Protein AF-A0A933VH91-F1 (afdb_monomer_lite)

Sequence (65 aa):
MDRKLLGEYLLDERSITQQQLERALQTQAMQNPAANPPLIGTILVEMGALNHDELKRVLDRQQQD

Radius of gyration: 11.72 Å; chains: 1; bounding box: 31×22×26 Å

Foldseek 3Di:
DDQDDLVVLCVVVVLADPVLLVVLVVVQVVQDPVPDGDDSLVSCCVVVSHPPVRSVVSVVVSVVD

Structure (mmCIF, N/CA/C/O backbone):
data_AF-A0A933VH91-F1
#
_entry.id   AF-A0A933VH91-F1
#
loop_
_atom_site.group_PDB
_atom_site.id
_atom_site.type_symbol
_atom_site.label_atom_id
_atom_site.label_alt_id
_atom_site.label_comp_id
_atom_site.label_asym_id
_atom_site.label_entity_id
_atom_site.label_seq_id
_atom_site.pdbx_PDB_ins_code
_atom_site.Cartn_x
_atom_site.Cartn_y
_atom_site.Cartn_z
_atom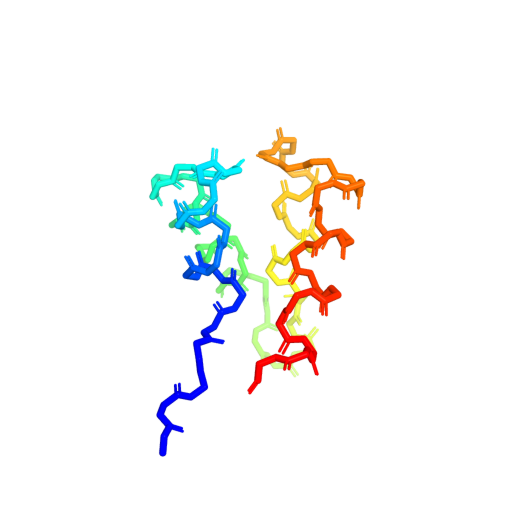_site.occupancy
_atom_site.B_iso_or_equiv
_atom_site.auth_seq_id
_atom_site.auth_comp_id
_atom_site.auth_asym_id
_atom_site.auth_atom_id
_atom_site.pdbx_PDB_model_num
ATOM 1 N N . MET A 1 1 ? -16.554 -3.735 -14.162 1.00 46.28 1 MET A N 1
ATOM 2 C CA . MET A 1 1 ? -16.514 -3.398 -12.729 1.00 46.28 1 MET A CA 1
ATOM 3 C C . MET A 1 1 ? -15.055 -3.191 -12.403 1.00 46.28 1 MET A C 1
ATOM 5 O O . MET A 1 1 ? -14.274 -4.103 -12.646 1.00 46.28 1 MET A O 1
ATOM 9 N N . ASP A 1 2 ? -14.677 -1.973 -12.033 1.00 58.94 2 ASP A N 1
ATOM 10 C CA . ASP A 1 2 ? -13.285 -1.627 -11.759 1.00 58.94 2 ASP A CA 1
ATOM 11 C C . ASP A 1 2 ? -12.804 -2.399 -10.528 1.00 58.94 2 ASP A C 1
ATOM 13 O O . ASP A 1 2 ? -13.340 -2.243 -9.432 1.00 58.94 2 ASP A O 1
ATOM 17 N N . ARG A 1 3 ? -11.829 -3.293 -10.720 1.00 73.56 3 ARG A N 1
ATOM 18 C CA . ARG A 1 3 ? -11.192 -4.019 -9.621 1.00 73.56 3 ARG A CA 1
ATOM 19 C C . ARG A 1 3 ? -10.332 -3.022 -8.852 1.00 73.56 3 ARG A C 1
ATOM 21 O O . ARG A 1 3 ? -9.302 -2.596 -9.373 1.00 73.56 3 ARG A O 1
ATOM 28 N N . LYS A 1 4 ? -10.742 -2.671 -7.632 1.00 82.38 4 LYS A N 1
ATOM 29 C CA . LYS A 1 4 ? -9.951 -1.811 -6.743 1.00 82.38 4 LYS A CA 1
ATOM 30 C C . LYS A 1 4 ? -8.545 -2.382 -6.535 1.00 82.38 4 LYS A C 1
ATOM 32 O O . LYS A 1 4 ? -8.353 -3.589 -6.325 1.00 82.38 4 LYS A O 1
ATOM 37 N N . LEU A 1 5 ? -7.551 -1.505 -6.588 1.00 89.50 5 LEU A N 1
ATOM 38 C CA . LEU A 1 5 ? -6.159 -1.835 -6.314 1.00 89.50 5 LEU A CA 1
ATOM 39 C C . LEU A 1 5 ? -5.941 -2.024 -4.811 1.00 89.50 5 LEU A C 1
ATOM 41 O O . LEU A 1 5 ? -6.658 -1.466 -3.984 1.00 89.50 5 LEU A O 1
ATOM 45 N N . LEU A 1 6 ? -4.894 -2.769 -4.443 1.00 89.75 6 LEU A N 1
ATOM 46 C CA . LEU A 1 6 ? -4.559 -3.021 -3.035 1.00 89.75 6 LEU A CA 1
ATOM 47 C C . LEU A 1 6 ? -4.387 -1.711 -2.245 1.00 89.75 6 LEU A C 1
ATOM 49 O O . LEU A 1 6 ? -4.857 -1.598 -1.118 1.00 89.75 6 LEU A O 1
ATOM 53 N N . GLY A 1 7 ? -3.756 -0.706 -2.861 1.00 90.94 7 GLY A N 1
ATOM 54 C CA . GLY A 1 7 ? -3.564 0.610 -2.250 1.00 90.94 7 GLY A CA 1
ATOM 55 C C . GLY A 1 7 ? -4.874 1.321 -1.904 1.00 90.94 7 GLY A C 1
ATOM 56 O O . GLY A 1 7 ? -4.931 2.000 -0.887 1.00 90.94 7 GLY A O 1
ATOM 57 N N . GLU A 1 8 ? -5.935 1.131 -2.691 1.00 91.25 8 GLU A N 1
ATOM 58 C CA . GLU A 1 8 ? -7.243 1.743 -2.424 1.00 91.25 8 GLU A CA 1
ATOM 59 C C . GLU A 1 8 ? -7.916 1.097 -1.214 1.00 91.25 8 GLU A C 1
ATOM 61 O O . GLU A 1 8 ? -8.375 1.807 -0.324 1.00 91.25 8 GLU A O 1
ATOM 66 N N . TYR A 1 9 ? -7.888 -0.236 -1.113 1.00 92.12 9 TYR A N 1
ATOM 67 C CA . TYR A 1 9 ? -8.400 -0.926 0.073 1.00 92.12 9 TYR A CA 1
ATOM 68 C C . TYR A 1 9 ? -7.639 -0.533 1.346 1.00 92.12 9 TYR A C 1
ATOM 70 O O . TYR A 1 9 ? -8.248 -0.309 2.389 1.00 92.12 9 TYR A O 1
ATOM 78 N N . LEU A 1 10 ? -6.311 -0.405 1.263 1.00 92.19 10 LEU A N 1
ATOM 79 C CA . LEU A 1 10 ? -5.483 -0.009 2.405 1.00 92.19 10 LEU A CA 1
ATOM 80 C C . LEU A 1 10 ? -5.785 1.421 2.886 1.00 92.19 10 LEU A C 1
ATOM 82 O O . LEU A 1 10 ? -5.688 1.691 4.087 1.00 92.19 10 LEU A O 1
ATOM 86 N N . LEU A 1 11 ? -6.157 2.324 1.973 1.00 93.62 11 LEU A N 1
ATOM 87 C CA . LEU A 1 11 ? -6.605 3.678 2.307 1.00 93.62 11 LEU A CA 1
ATOM 88 C C . LEU A 1 11 ? -8.025 3.683 2.885 1.00 93.62 11 LEU A C 1
ATOM 90 O O . LEU A 1 11 ? -8.260 4.342 3.899 1.00 93.62 11 LEU A O 1
ATOM 94 N N . ASP A 1 12 ? -8.946 2.927 2.283 1.00 92.25 12 ASP A N 1
ATOM 95 C CA . ASP A 1 12 ? -10.336 2.809 2.737 1.00 92.25 12 ASP A CA 1
ATOM 96 C C . ASP A 1 12 ? -10.409 2.268 4.176 1.00 92.25 12 ASP A C 1
ATOM 98 O O . ASP A 1 12 ? -11.157 2.788 5.008 1.00 92.25 12 ASP A O 1
ATOM 102 N N . GLU A 1 13 ? -9.579 1.274 4.508 1.00 89.62 13 GLU A N 1
ATOM 103 C CA . GLU A 1 13 ? -9.480 0.704 5.859 1.00 89.62 13 GLU A CA 1
ATOM 104 C C . GLU A 1 13 ? -8.591 1.523 6.810 1.00 89.62 13 GLU A C 1
ATOM 106 O O . GLU A 1 13 ? -8.402 1.138 7.964 1.00 89.62 13 GLU A O 1
ATOM 111 N N . ARG A 1 14 ? -8.044 2.662 6.355 1.00 91.25 14 ARG A N 1
ATOM 112 C CA . ARG A 1 14 ? -7.115 3.525 7.110 1.00 91.25 14 ARG A CA 1
ATOM 113 C C . ARG A 1 14 ? -5.899 2.782 7.676 1.00 91.25 14 ARG A C 1
ATOM 115 O O . ARG A 1 14 ? -5.318 3.223 8.665 1.00 91.25 14 ARG A O 1
ATOM 122 N N . SER A 1 15 ? -5.516 1.667 7.053 1.00 92.06 15 SER A N 1
ATOM 123 C CA . SER A 1 15 ? -4.323 0.903 7.439 1.00 92.06 15 SER A CA 1
ATOM 124 C C . SER A 1 15 ? -3.046 1.631 7.026 1.00 92.06 15 SER A C 1
ATOM 126 O O . SER A 1 15 ? -2.018 1.494 7.675 1.00 92.06 15 SER A O 1
ATOM 128 N N . ILE A 1 16 ? -3.126 2.449 5.973 1.00 94.56 16 ILE A N 1
ATOM 129 C CA . ILE A 1 16 ? -2.067 3.370 5.562 1.00 94.56 16 ILE A CA 1
ATOM 130 C C . ILE A 1 16 ? -2.652 4.756 5.291 1.00 94.56 16 ILE A C 1
ATOM 132 O O . ILE A 1 16 ? -3.848 4.930 5.061 1.00 94.56 16 ILE A O 1
ATOM 136 N N . THR A 1 17 ? -1.782 5.756 5.265 1.00 95.81 17 THR A N 1
ATOM 137 C CA . THR A 1 17 ? -2.085 7.107 4.785 1.00 95.81 17 THR A CA 1
ATOM 138 C C . THR A 1 17 ? -1.736 7.253 3.307 1.00 95.81 17 THR A C 1
ATOM 140 O O . THR A 1 17 ? -0.884 6.534 2.780 1.00 95.81 17 THR A O 1
ATOM 143 N N . GLN A 1 18 ? -2.330 8.249 2.647 1.00 94.75 18 GLN A N 1
ATOM 144 C CA . GLN A 1 18 ? -2.009 8.565 1.252 1.00 94.75 18 GLN A CA 1
ATOM 145 C C . GLN A 1 18 ? -0.512 8.843 1.061 1.00 94.75 18 GLN A C 1
ATOM 147 O O . GLN A 1 18 ? 0.108 8.271 0.173 1.00 94.75 18 GLN A O 1
ATOM 152 N N . GLN A 1 19 ? 0.098 9.584 1.989 1.00 95.88 19 GLN A N 1
ATOM 153 C CA . GLN A 1 19 ? 1.533 9.868 1.974 1.00 95.88 19 GLN A CA 1
ATOM 154 C C . GLN A 1 19 ? 2.400 8.600 2.088 1.00 95.88 19 GLN A C 1
ATOM 156 O O . GLN A 1 19 ? 3.473 8.521 1.490 1.00 95.88 19 GLN A O 1
ATOM 161 N N . GLN A 1 20 ? 1.979 7.604 2.876 1.00 95.38 20 GLN A N 1
ATOM 162 C CA . GLN A 1 20 ? 2.692 6.324 2.972 1.00 95.38 20 GLN A CA 1
ATOM 163 C C . GLN A 1 20 ? 2.574 5.524 1.674 1.00 95.38 20 GLN A C 1
ATOM 165 O O . GLN A 1 20 ? 3.576 4.972 1.219 1.00 95.38 20 GLN A O 1
ATOM 170 N N . LEU A 1 21 ? 1.389 5.512 1.056 1.00 95.19 21 LEU A N 1
ATOM 171 C CA . LEU A 1 21 ? 1.178 4.869 -0.238 1.00 95.19 21 LEU A CA 1
ATOM 172 C C . LEU A 1 21 ? 2.034 5.514 -1.334 1.00 95.19 21 LEU A C 1
ATOM 174 O O . LEU A 1 21 ? 2.708 4.810 -2.079 1.00 95.19 21 LEU A O 1
ATOM 178 N N . GLU A 1 22 ? 2.057 6.845 -1.404 1.00 95.00 22 GLU A N 1
ATOM 179 C CA . GLU A 1 22 ? 2.862 7.585 -2.380 1.00 95.00 22 GLU A CA 1
ATOM 180 C C . GLU A 1 22 ? 4.355 7.290 -2.230 1.00 95.00 22 GLU A C 1
ATOM 182 O O . GLU A 1 22 ? 5.035 7.029 -3.221 1.00 95.00 22 GLU A O 1
ATOM 187 N N . ARG A 1 23 ? 4.869 7.261 -0.995 1.00 94.56 23 ARG A N 1
ATOM 188 C CA . ARG A 1 23 ? 6.271 6.901 -0.741 1.00 94.56 23 ARG A CA 1
ATOM 189 C C . ARG A 1 23 ? 6.579 5.470 -1.169 1.00 94.56 23 ARG A C 1
ATOM 191 O O . ARG A 1 23 ? 7.600 5.248 -1.809 1.00 94.56 23 ARG A O 1
ATOM 198 N N . ALA A 1 24 ? 5.697 4.518 -0.870 1.00 93.56 24 ALA A N 1
ATOM 199 C CA . ALA A 1 24 ? 5.886 3.134 -1.290 1.00 93.56 24 ALA A CA 1
ATOM 200 C C . ALA A 1 24 ? 5.881 2.994 -2.823 1.00 93.56 24 ALA A C 1
ATOM 202 O O . ALA A 1 24 ? 6.706 2.268 -3.374 1.00 93.56 24 ALA A O 1
ATOM 203 N N . LEU A 1 25 ? 5.010 3.731 -3.523 1.00 92.06 25 LEU A N 1
ATOM 204 C CA . LEU A 1 25 ? 4.967 3.766 -4.989 1.00 92.06 25 LEU A CA 1
ATOM 205 C C . LEU A 1 25 ? 6.235 4.387 -5.584 1.00 92.06 25 LEU A C 1
ATOM 207 O O . LEU A 1 25 ? 6.759 3.885 -6.576 1.00 92.06 25 LEU A O 1
ATOM 211 N N . GLN A 1 26 ? 6.763 5.445 -4.966 1.00 93.06 26 GLN A N 1
ATOM 212 C CA . GLN A 1 26 ? 8.050 6.025 -5.355 1.00 93.06 26 GLN A CA 1
ATOM 213 C C . GLN A 1 26 ? 9.187 5.015 -5.180 1.00 93.06 26 GLN A C 1
ATOM 215 O O . GLN A 1 26 ? 9.977 4.827 -6.103 1.00 93.06 26 GLN A O 1
ATOM 220 N N . THR A 1 27 ? 9.246 4.316 -4.044 1.00 91.44 27 THR A N 1
ATOM 221 C CA . THR A 1 27 ? 10.231 3.252 -3.807 1.00 91.44 27 THR A CA 1
ATOM 222 C C . THR A 1 27 ? 10.106 2.132 -4.839 1.00 91.44 27 THR A C 1
ATOM 224 O O . THR A 1 27 ? 11.117 1.725 -5.409 1.00 91.44 27 THR A O 1
ATOM 227 N N . GLN A 1 28 ? 8.882 1.698 -5.152 1.00 89.50 28 GLN A N 1
ATOM 228 C CA . GLN A 1 28 ? 8.618 0.690 -6.180 1.00 89.50 28 GLN A CA 1
ATOM 229 C C . GLN A 1 28 ? 9.113 1.141 -7.559 1.00 89.50 28 GLN A C 1
ATOM 231 O O . GLN A 1 28 ? 9.766 0.375 -8.258 1.00 89.50 28 GLN A O 1
ATOM 236 N N . ALA A 1 29 ? 8.838 2.390 -7.943 1.00 87.88 29 ALA A N 1
ATOM 237 C CA . ALA A 1 29 ? 9.252 2.948 -9.228 1.00 87.88 29 ALA A CA 1
ATOM 238 C C . ALA A 1 29 ? 10.777 3.118 -9.337 1.00 87.88 29 ALA A C 1
ATOM 240 O O . ALA A 1 29 ? 11.342 2.978 -10.422 1.00 87.88 29 ALA A O 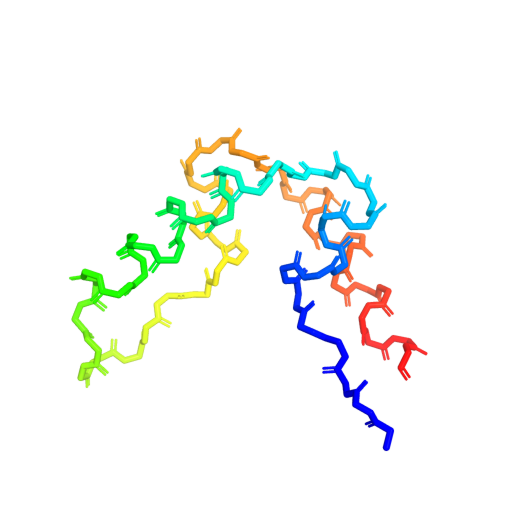1
ATOM 241 N N . MET A 1 30 ? 11.452 3.403 -8.219 1.00 86.81 30 MET A N 1
ATOM 242 C CA . MET A 1 30 ? 12.915 3.460 -8.148 1.00 86.81 30 MET A CA 1
ATOM 243 C C . MET A 1 30 ? 13.561 2.069 -8.227 1.00 86.81 30 MET A C 1
ATOM 245 O O . MET A 1 30 ? 14.706 1.945 -8.667 1.00 86.81 30 MET A O 1
ATOM 249 N N . GLN A 1 31 ? 12.850 1.017 -7.816 1.00 78.44 31 GLN A N 1
ATOM 250 C CA . GLN A 1 31 ? 13.321 -0.361 -7.885 1.00 78.44 31 GLN A CA 1
ATOM 251 C C . GLN A 1 31 ? 13.118 -0.918 -9.300 1.00 78.44 31 GLN A C 1
ATOM 253 O O . GLN A 1 31 ? 12.064 -1.420 -9.664 1.00 78.44 31 GLN A O 1
ATOM 258 N N . ASN A 1 32 ? 14.180 -0.765 -10.095 1.00 62.97 32 ASN A N 1
ATOM 259 C CA . ASN A 1 32 ? 14.447 -1.335 -11.418 1.00 62.97 32 ASN A CA 1
ATOM 260 C C . ASN A 1 32 ? 13.240 -2.005 -12.134 1.00 62.97 32 ASN A C 1
ATOM 262 O O . ASN A 1 32 ? 13.070 -3.223 -12.049 1.00 62.97 32 ASN A O 1
ATOM 266 N N . PRO A 1 33 ? 12.435 -1.254 -12.908 1.00 62.38 33 PRO A N 1
ATOM 267 C CA . PRO A 1 33 ? 11.205 -1.759 -13.534 1.00 62.38 33 PRO A CA 1
ATOM 268 C C . PRO A 1 33 ? 11.414 -2.876 -14.574 1.00 62.38 33 PRO A C 1
ATOM 270 O O . PRO A 1 33 ? 10.451 -3.517 -14.988 1.00 62.38 33 PRO A O 1
ATOM 273 N N . ALA A 1 34 ? 12.657 -3.134 -14.998 1.00 66.88 34 ALA A N 1
ATOM 274 C CA . ALA A 1 34 ? 13.002 -4.211 -15.928 1.00 66.88 34 ALA A CA 1
ATOM 275 C C . ALA A 1 34 ? 13.103 -5.600 -15.263 1.00 66.88 34 ALA A C 1
ATOM 277 O O . ALA A 1 34 ? 13.145 -6.611 -15.963 1.00 66.88 34 ALA A O 1
ATOM 278 N N . ALA A 1 35 ? 13.140 -5.665 -13.929 1.00 61.88 35 ALA A N 1
ATOM 279 C CA . ALA A 1 35 ? 13.249 -6.900 -13.166 1.00 61.88 35 ALA A CA 1
ATOM 280 C C . ALA A 1 35 ? 12.130 -6.941 -12.125 1.00 61.88 35 ALA A C 1
ATOM 282 O O . ALA A 1 35 ? 12.221 -6.260 -11.114 1.00 61.88 35 ALA A O 1
ATOM 283 N N . ASN A 1 36 ? 11.080 -7.715 -12.418 1.00 74.06 36 ASN A N 1
ATOM 284 C CA . ASN A 1 36 ? 9.975 -8.094 -11.528 1.00 74.06 36 ASN A CA 1
ATOM 285 C C . ASN A 1 36 ? 9.797 -7.170 -10.297 1.00 74.06 36 ASN A C 1
ATOM 287 O O . ASN A 1 36 ? 10.320 -7.494 -9.224 1.00 74.06 36 ASN A O 1
ATOM 291 N N . PRO A 1 37 ? 9.133 -6.007 -10.453 1.00 75.31 37 PRO A N 1
ATOM 292 C CA . PRO A 1 37 ? 9.092 -4.996 -9.409 1.00 75.31 37 PRO A CA 1
ATOM 293 C C . PRO A 1 37 ? 8.470 -5.567 -8.126 1.00 75.31 37 PRO A C 1
ATOM 295 O O . PRO A 1 37 ? 7.504 -6.336 -8.194 1.00 75.31 37 PRO A O 1
ATOM 298 N N . PRO A 1 38 ? 9.001 -5.203 -6.949 1.00 83.56 38 PRO A N 1
ATOM 299 C CA . PRO A 1 38 ? 8.489 -5.700 -5.680 1.00 83.56 38 PRO A CA 1
ATOM 300 C C . PRO A 1 38 ? 7.032 -5.287 -5.472 1.00 83.56 38 PRO A C 1
ATOM 302 O O . PRO A 1 3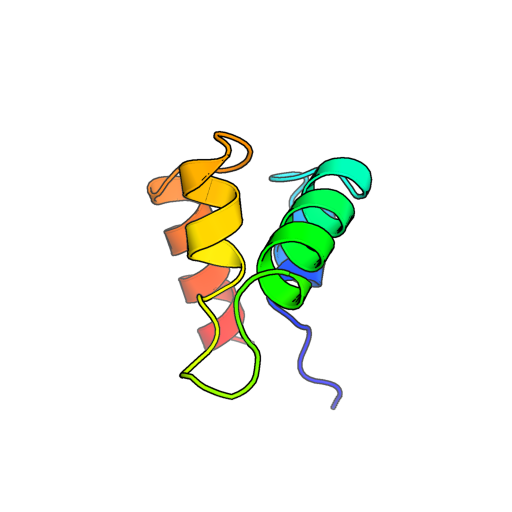8 ? 6.582 -4.234 -5.927 1.00 83.56 38 PRO A O 1
ATOM 305 N N . LEU A 1 39 ? 6.272 -6.135 -4.780 1.00 90.00 39 LEU A N 1
ATOM 306 C CA . LEU A 1 39 ? 4.859 -5.892 -4.511 1.00 90.00 39 LEU A CA 1
ATOM 307 C C . LEU A 1 39 ? 4.697 -4.706 -3.554 1.00 90.00 39 LEU A C 1
ATOM 309 O O . LEU A 1 39 ? 5.394 -4.614 -2.546 1.00 90.00 39 LEU A O 1
ATOM 313 N N . ILE A 1 40 ? 3.715 -3.840 -3.822 1.00 91.19 40 ILE A N 1
ATOM 314 C CA . ILE A 1 40 ? 3.489 -2.634 -3.010 1.00 91.19 40 ILE A CA 1
ATOM 315 C C . ILE A 1 40 ? 3.222 -2.963 -1.535 1.0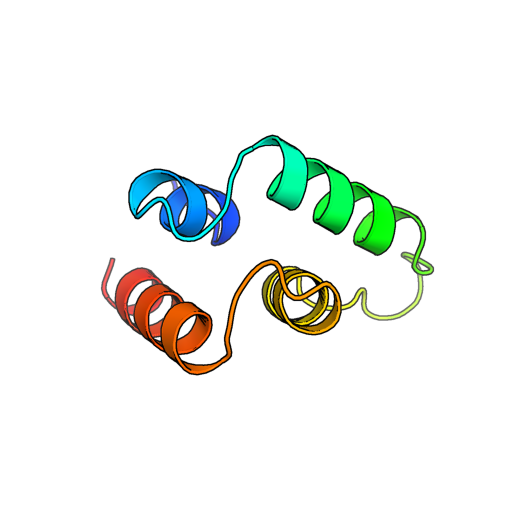0 91.19 40 ILE A C 1
ATOM 317 O O . ILE A 1 40 ? 3.699 -2.263 -0.649 1.00 91.19 40 ILE A O 1
ATOM 321 N N . GLY A 1 41 ? 2.520 -4.072 -1.266 1.00 92.69 41 GLY A N 1
ATOM 322 C CA . GLY A 1 41 ? 2.274 -4.554 0.093 1.00 92.69 41 GLY A CA 1
ATOM 323 C C . GLY A 1 41 ? 3.564 -4.916 0.830 1.00 92.69 41 GLY A C 1
ATOM 324 O O . GLY A 1 41 ? 3.708 -4.580 1.999 1.00 92.69 41 GLY A O 1
ATOM 325 N N . THR A 1 42 ? 4.530 -5.529 0.140 1.00 92.31 42 THR A N 1
ATOM 326 C CA . THR A 1 42 ? 5.844 -5.854 0.712 1.00 92.31 42 THR A CA 1
ATOM 327 C C . THR A 1 42 ? 6.606 -4.586 1.074 1.00 92.31 42 THR A C 1
ATOM 329 O O . THR A 1 42 ? 7.083 -4.469 2.196 1.00 92.31 42 THR A O 1
ATOM 332 N N . ILE A 1 43 ? 6.636 -3.600 0.175 1.00 93.69 43 ILE A N 1
ATOM 333 C CA . ILE A 1 43 ? 7.313 -2.318 0.415 1.00 93.69 43 ILE A CA 1
ATOM 334 C C . ILE A 1 43 ? 6.685 -1.586 1.608 1.00 93.69 43 ILE A C 1
ATOM 336 O O . ILE A 1 43 ? 7.396 -1.090 2.478 1.00 93.69 43 ILE A O 1
ATOM 340 N N . LEU A 1 44 ? 5.352 -1.547 1.694 1.00 94.56 44 LEU A N 1
ATOM 341 C CA . LEU A 1 44 ? 4.645 -0.923 2.817 1.00 94.56 44 LEU A CA 1
ATOM 342 C C . LEU A 1 44 ? 4.990 -1.579 4.159 1.00 94.56 44 LEU A C 1
ATOM 344 O O . LEU A 1 44 ? 5.120 -0.884 5.168 1.00 94.56 44 LEU A O 1
ATOM 348 N N . VAL A 1 45 ? 5.175 -2.898 4.161 1.00 95.06 45 VAL A N 1
ATOM 349 C CA . VAL A 1 45 ? 5.596 -3.652 5.342 1.00 95.06 45 VAL A CA 1
ATOM 350 C C . VAL A 1 45 ? 7.056 -3.388 5.702 1.00 95.06 45 VAL A C 1
ATOM 352 O O . VAL A 1 45 ? 7.357 -3.113 6.863 1.00 95.06 45 VAL A O 1
ATOM 355 N N . GLU A 1 46 ? 7.960 -3.400 4.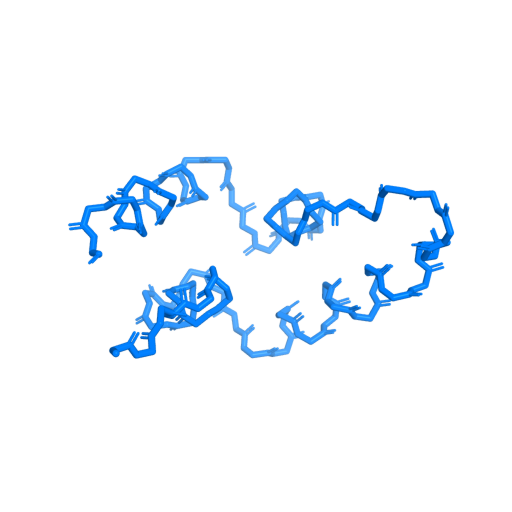724 1.00 93.56 46 GLU A N 1
ATOM 356 C CA . GLU A 1 46 ? 9.382 -3.089 4.920 1.00 93.56 46 GLU A CA 1
ATOM 357 C C . GLU A 1 46 ? 9.599 -1.663 5.445 1.00 93.56 46 GLU A C 1
ATOM 359 O O . GLU A 1 46 ? 10.473 -1.425 6.277 1.00 93.56 46 GLU A O 1
ATOM 364 N N . MET A 1 47 ? 8.767 -0.716 5.010 1.00 92.94 47 MET A N 1
ATOM 365 C CA . MET A 1 47 ? 8.773 0.666 5.492 1.00 92.94 47 MET A CA 1
ATOM 366 C C . MET A 1 47 ? 8.150 0.842 6.888 1.00 92.94 47 MET A C 1
ATOM 368 O O . MET A 1 47 ? 8.164 1.954 7.419 1.00 92.94 47 MET A O 1
ATOM 372 N N . GLY A 1 48 ? 7.555 -0.206 7.468 1.00 93.94 48 GLY A N 1
ATOM 373 C CA . GLY A 1 48 ? 6.818 -0.137 8.733 1.00 93.94 48 GLY A CA 1
ATOM 374 C C . GLY A 1 48 ? 5.507 0.653 8.649 1.00 93.94 48 GLY A C 1
ATOM 375 O O . GLY A 1 48 ? 4.969 1.056 9.678 1.00 93.94 48 GLY A O 1
ATOM 376 N N . ALA A 1 49 ? 5.000 0.908 7.439 1.00 93.81 49 ALA A N 1
ATOM 377 C CA . ALA A 1 49 ? 3.722 1.583 7.221 1.00 93.81 49 ALA A CA 1
ATOM 378 C C . ALA A 1 49 ? 2.521 0.646 7.410 1.00 93.81 49 ALA A C 1
ATOM 380 O O . ALA A 1 49 ? 1.413 1.129 7.608 1.00 93.81 49 ALA A O 1
ATOM 381 N N . LEU A 1 50 ? 2.752 -0.664 7.328 1.00 93.69 50 LEU A N 1
ATOM 382 C CA . LEU A 1 50 ? 1.757 -1.725 7.430 1.00 93.69 50 LEU A CA 1
ATOM 383 C C . LEU A 1 50 ? 2.398 -2.933 8.123 1.00 93.69 50 LEU A C 1
ATOM 385 O O . LEU A 1 50 ? 3.581 -3.194 7.913 1.00 93.69 50 LEU A O 1
ATOM 389 N N . ASN A 1 51 ? 1.664 -3.704 8.921 1.00 93.88 51 ASN A N 1
ATOM 390 C CA . ASN A 1 51 ? 2.158 -5.000 9.402 1.00 93.88 51 ASN A CA 1
ATOM 391 C C . ASN A 1 51 ? 1.640 -6.174 8.549 1.00 93.88 51 ASN A C 1
ATOM 393 O O . ASN A 1 51 ? 0.729 -6.035 7.732 1.00 93.88 51 ASN A O 1
ATOM 397 N N . HIS A 1 52 ? 2.242 -7.354 8.720 1.00 92.50 52 HIS A N 1
ATOM 398 C CA . HIS A 1 52 ? 1.886 -8.540 7.930 1.00 92.50 52 HIS A CA 1
ATOM 399 C C . HIS A 1 52 ? 0.429 -8.983 8.145 1.00 92.50 52 HIS A C 1
ATOM 401 O O . HIS A 1 52 ? -0.213 -9.437 7.198 1.00 92.50 52 HIS A O 1
ATOM 407 N N . ASP A 1 53 ? -0.106 -8.834 9.361 1.00 92.94 53 ASP A N 1
ATOM 408 C CA . ASP A 1 53 ? -1.479 -9.236 9.677 1.00 92.94 53 ASP A CA 1
ATOM 409 C C . ASP A 1 53 ? -2.507 -8.306 9.022 1.00 92.94 53 ASP A C 1
ATOM 411 O O . ASP A 1 53 ? -3.532 -8.768 8.523 1.00 92.94 53 ASP A O 1
ATOM 415 N N . GLU A 1 54 ? -2.239 -6.999 9.001 1.00 91.56 54 GLU A N 1
ATOM 416 C CA . GLU A 1 54 ? -3.032 -5.999 8.279 1.00 91.56 54 GLU A CA 1
ATOM 417 C C . GLU A 1 54 ? -3.012 -6.268 6.780 1.00 91.56 54 GLU A C 1
ATOM 419 O O . GLU A 1 54 ? -4.073 -6.372 6.165 1.00 91.56 54 GLU A O 1
ATOM 424 N N . LEU A 1 55 ? -1.822 -6.470 6.207 1.00 93.19 55 LEU A N 1
ATOM 425 C CA . LEU A 1 55 ? -1.677 -6.790 4.790 1.00 93.19 55 LEU A CA 1
ATOM 426 C C . LEU A 1 55 ? -2.485 -8.033 4.409 1.00 93.19 55 LEU A C 1
ATOM 428 O O . LEU A 1 55 ? -3.196 -8.024 3.406 1.00 93.19 55 LEU A O 1
ATOM 432 N N . LYS A 1 56 ? -2.406 -9.092 5.220 1.00 93.06 56 LYS A N 1
ATOM 433 C CA . LYS A 1 56 ? -3.143 -10.332 4.976 1.00 93.06 56 LYS A CA 1
ATOM 434 C C . LYS A 1 56 ? -4.655 -10.108 4.973 1.00 93.06 56 LYS A C 1
ATOM 436 O O . LYS A 1 56 ? -5.318 -10.557 4.045 1.00 93.06 56 LYS A O 1
ATOM 441 N N . ARG A 1 57 ? -5.195 -9.380 5.957 1.00 92.00 57 A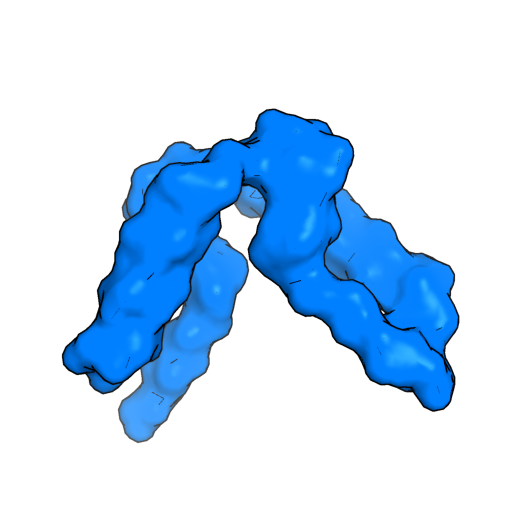RG A N 1
ATOM 442 C CA . ARG A 1 57 ? -6.638 -9.082 6.023 1.00 92.00 57 ARG A CA 1
ATOM 443 C C . ARG A 1 57 ? -7.131 -8.358 4.774 1.00 92.00 57 ARG A C 1
ATOM 445 O O . ARG A 1 57 ? -8.173 -8.718 4.233 1.00 92.00 57 ARG A O 1
ATOM 452 N N . VAL A 1 58 ? -6.366 -7.378 4.295 1.00 91.44 58 VAL A N 1
ATOM 453 C CA . VAL A 1 58 ? -6.743 -6.627 3.094 1.00 91.44 58 VAL A CA 1
ATOM 454 C C . VAL A 1 58 ? -6.650 -7.488 1.832 1.00 91.44 58 VAL A C 1
ATOM 456 O O . VAL A 1 58 ? -7.523 -7.407 0.970 1.00 91.44 58 VAL A O 1
ATOM 459 N N . LEU A 1 59 ? -5.638 -8.352 1.725 1.00 90.81 59 LEU A N 1
ATOM 460 C CA . LEU A 1 59 ? -5.507 -9.291 0.606 1.00 90.81 59 LEU A CA 1
ATOM 461 C C . LEU A 1 59 ? -6.631 -10.331 0.570 1.00 90.81 59 LEU A C 1
ATOM 463 O O . LEU A 1 59 ? -7.099 -10.679 -0.514 1.00 90.81 59 LEU A O 1
ATOM 467 N N . ASP A 1 60 ? -7.057 -10.830 1.730 1.00 91.69 60 ASP A N 1
ATOM 468 C CA . ASP A 1 60 ? -8.190 -11.751 1.833 1.00 91.69 60 ASP A CA 1
ATOM 469 C C . ASP A 1 60 ? -9.468 -11.055 1.348 1.00 91.69 60 ASP A C 1
ATOM 471 O O . ASP A 1 60 ? -10.195 -11.600 0.520 1.00 91.69 60 ASP A O 1
ATOM 475 N N . ARG A 1 61 ? -9.686 -9.802 1.764 1.00 88.56 61 ARG A N 1
ATOM 476 C CA . ARG A 1 61 ? -10.826 -8.995 1.318 1.00 88.56 61 ARG A CA 1
ATOM 477 C C . ARG A 1 61 ? -10.806 -8.715 -0.185 1.00 88.56 61 ARG A C 1
ATOM 479 O O . ARG A 1 61 ? -11.812 -8.920 -0.851 1.00 88.56 61 ARG A O 1
ATOM 486 N N . GLN A 1 62 ? -9.660 -8.315 -0.734 1.00 87.69 62 GLN A N 1
ATOM 487 C CA . GLN A 1 62 ? -9.503 -8.052 -2.169 1.00 87.69 62 GLN A CA 1
ATOM 488 C C . GLN A 1 62 ? -9.769 -9.296 -3.037 1.00 87.69 62 GLN A C 1
ATOM 490 O O . GLN A 1 62 ? -10.122 -9.160 -4.204 1.00 87.69 62 GLN A O 1
ATOM 495 N N . GLN A 1 63 ? -9.548 -10.504 -2.511 1.00 86.62 63 GLN A N 1
ATOM 496 C CA . GLN A 1 63 ? -9.856 -11.753 -3.218 1.00 86.62 63 GLN A CA 1
ATOM 497 C C . GLN A 1 63 ? -11.345 -12.120 -3.180 1.00 86.62 63 GLN A C 1
ATOM 499 O O . GLN A 1 63 ? -11.775 -12.940 -3.990 1.00 86.62 63 GLN A O 1
ATOM 504 N N . GLN A 1 64 ? -12.101 -11.569 -2.228 1.00 84.94 64 GLN A N 1
ATOM 505 C CA . GLN A 1 64 ? -13.528 -11.839 -2.043 1.00 84.94 64 GLN A CA 1
ATOM 506 C C . GLN A 1 64 ? -14.444 -10.846 -2.779 1.00 84.94 64 GLN A C 1
ATOM 508 O O . GLN A 1 64 ? -15.613 -11.179 -2.977 1.00 84.94 64 GLN A O 1
ATOM 513 N N . ASP A 1 65 ? -13.919 -9.683 -3.181 1.00 79.50 65 ASP A N 1
ATOM 514 C CA . ASP A 1 65 ? -14.575 -8.680 -4.044 1.00 79.50 65 ASP A CA 1
ATOM 515 C C . ASP A 1 65 ? -14.306 -8.935 -5.543 1.00 79.50 65 ASP A C 1
ATOM 517 O O . ASP A 1 65 ? -15.257 -8.786 -6.347 1.00 79.50 65 ASP A O 1
#

Secondary structure (DSSP, 8-state):
-----HHHHHHHTTSS-HHHHHHHHHHHHHS-TTS-PPPHHHHHHHTTSS-HHHHHHHHHHHHH-

pLDDT: mean 87.61, std 10.34, range [46.28, 95.88]